Protein AF-A0A662FDH2-F1 (afdb_monomer)

Solvent-accessible surface area (backbone atoms only — not comparable to full-atom values): 4828 Å² total; per-residue (Å²): 131,87,72,74,43,64,37,94,82,81,64,50,76,42,54,65,92,77,40,56,62,36,91,62,44,59,35,59,29,34,93,88,76,68,44,33,66,82,74,47,55,58,69,55,39,32,52,53,50,54,53,50,62,73,77,49,93,64,59,68,70,59,49,52,52,53,54,53,31,43,74,75,54,58,86,47,58,134

Foldseek 3Di:
DQDWDADPPPRDIDRQVPFDADPWARATQDPVPRDDLVNDDLQVNLVVLVVCLVPDDDDPVQNVVSVVCSVVSDGGHD

pLDDT: mean 91.95, std 7.46, range [55.53, 97.94]

Structure (mmCIF, N/CA/C/O backbone):
data_AF-A0A662FDH2-F1
#
_entry.id   AF-A0A662FDH2-F1
#
loop_
_atom_site.group_PDB
_atom_site.id
_atom_site.type_symbol
_atom_site.label_atom_id
_atom_site.label_alt_id
_atom_site.label_comp_id
_atom_site.label_asym_id
_atom_site.label_entity_id
_atom_site.label_seq_id
_atom_site.pdbx_PDB_ins_code
_atom_site.Cartn_x
_atom_site.Cartn_y
_atom_site.Cartn_z
_atom_site.occupancy
_atom_site.B_iso_or_equiv
_atom_site.auth_seq_id
_atom_site.auth_comp_id
_atom_site.auth_asym_id
_atom_site.auth_atom_id
_atom_site.pdbx_PDB_model_num
ATOM 1 N N . MET A 1 1 ? 19.524 -8.763 -7.124 1.00 55.53 1 MET A N 1
ATOM 2 C CA . MET A 1 1 ? 19.132 -8.262 -5.789 1.00 55.53 1 MET A CA 1
ATOM 3 C C . MET A 1 1 ? 17.705 -8.713 -5.554 1.00 55.53 1 MET A C 1
ATOM 5 O O . MET A 1 1 ? 16.913 -8.579 -6.478 1.00 55.53 1 MET A O 1
ATOM 9 N N . ALA A 1 2 ? 17.403 -9.324 -4.409 1.00 73.50 2 ALA A N 1
ATOM 10 C CA . ALA A 1 2 ? 16.028 -9.692 -4.082 1.00 73.50 2 ALA A CA 1
ATOM 11 C C . ALA A 1 2 ? 15.227 -8.409 -3.815 1.00 73.50 2 ALA A C 1
ATOM 13 O O . ALA A 1 2 ? 15.702 -7.544 -3.080 1.00 73.50 2 ALA A O 1
ATOM 14 N N . VAL A 1 3 ? 14.061 -8.263 -4.445 1.00 80.56 3 VAL A N 1
ATOM 15 C CA . VAL A 1 3 ? 13.121 -7.194 -4.097 1.00 80.56 3 VAL A CA 1
ATOM 16 C C . VAL A 1 3 ? 12.360 -7.670 -2.870 1.00 80.56 3 VAL A C 1
ATOM 18 O O . VAL A 1 3 ? 11.749 -8.733 -2.906 1.00 80.56 3 VAL A O 1
ATOM 21 N N . VAL A 1 4 ? 12.426 -6.905 -1.787 1.00 91.69 4 VAL A N 1
ATOM 22 C CA . VAL A 1 4 ? 11.728 -7.206 -0.535 1.00 91.69 4 VAL A CA 1
ATOM 23 C C . VAL A 1 4 ? 10.820 -6.034 -0.215 1.00 91.69 4 VAL A C 1
ATOM 25 O O . VAL A 1 4 ? 11.255 -4.881 -0.270 1.00 91.69 4 VAL A O 1
ATOM 28 N N . TRP A 1 5 ? 9.552 -6.318 0.067 1.00 94.12 5 TRP A N 1
ATOM 29 C CA . TRP A 1 5 ? 8.590 -5.3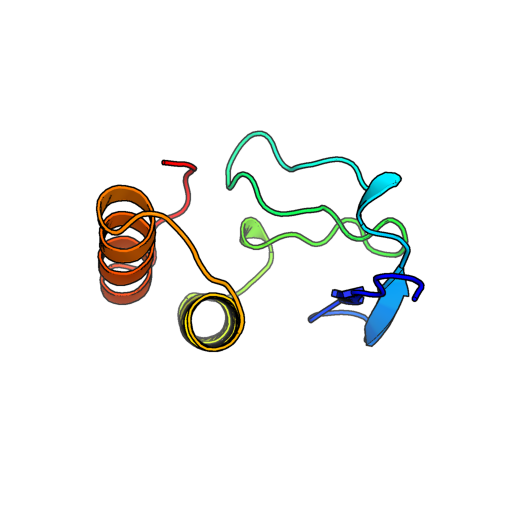25 0.540 1.00 94.12 5 TRP A CA 1
ATOM 30 C C . TRP A 1 5 ? 8.308 -5.550 2.021 1.00 94.12 5 TRP A C 1
ATOM 32 O O . TRP A 1 5 ? 8.331 -6.681 2.494 1.00 94.12 5 TRP A O 1
ATOM 42 N N . VAL A 1 6 ? 8.021 -4.468 2.741 1.00 95.50 6 VAL A N 1
ATOM 43 C CA . VAL A 1 6 ? 7.664 -4.499 4.164 1.00 95.50 6 VAL A CA 1
ATOM 44 C C . VAL A 1 6 ? 6.191 -4.133 4.294 1.00 95.50 6 VAL A C 1
ATOM 46 O O . VAL A 1 6 ? 5.744 -3.125 3.739 1.00 95.50 6 VAL A O 1
ATOM 49 N N . CYS A 1 7 ? 5.414 -4.935 5.022 1.00 95.94 7 CYS A N 1
ATOM 50 C CA . CYS A 1 7 ? 4.013 -4.615 5.275 1.00 95.94 7 CYS A CA 1
ATOM 51 C C . CYS A 1 7 ? 3.895 -3.372 6.168 1.00 95.94 7 CYS A C 1
ATOM 53 O O . CYS A 1 7 ? 4.375 -3.368 7.295 1.00 95.94 7 CYS A O 1
ATOM 55 N N . PHE A 1 8 ? 3.156 -2.353 5.732 1.00 94.06 8 PHE A N 1
ATOM 56 C CA . PHE A 1 8 ? 2.906 -1.142 6.527 1.00 94.06 8 PHE A CA 1
ATOM 57 C C . PHE A 1 8 ? 2.090 -1.384 7.814 1.00 94.06 8 PHE A C 1
ATOM 59 O O . PHE A 1 8 ? 1.989 -0.478 8.635 1.00 94.06 8 PHE A O 1
ATOM 66 N N . LYS A 1 9 ? 1.476 -2.567 7.986 1.00 95.38 9 LYS A N 1
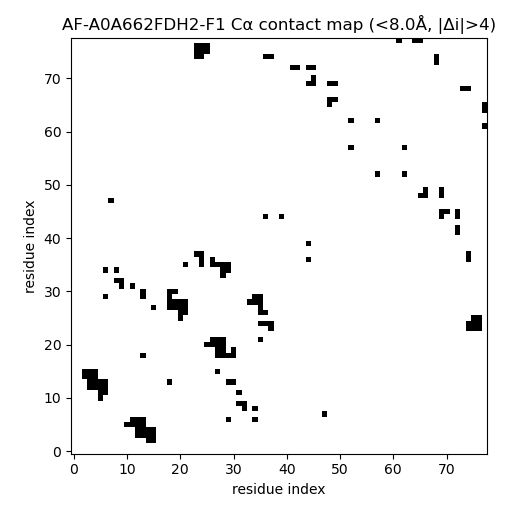ATOM 67 C CA . LYS A 1 9 ? 0.628 -2.894 9.144 1.00 95.38 9 LYS A CA 1
ATOM 68 C C . LYS A 1 9 ? 1.313 -3.815 10.149 1.00 95.38 9 LYS A C 1
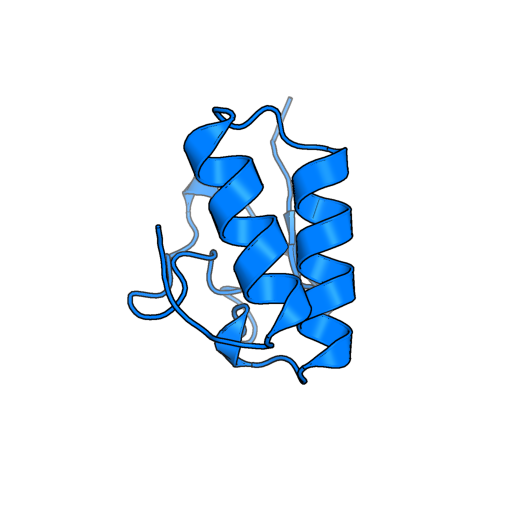ATOM 70 O O . LYS A 1 9 ? 1.328 -3.499 11.331 1.00 95.38 9 LYS A O 1
ATOM 75 N N . CYS A 1 10 ? 1.846 -4.951 9.697 1.00 97.06 10 CYS A N 1
ATOM 76 C CA . CYS A 1 10 ? 2.483 -5.933 10.582 1.00 97.06 10 CYS A CA 1
ATOM 77 C C . CYS A 1 10 ? 4.015 -5.920 10.526 1.00 97.06 10 CYS A C 1
ATOM 79 O O . CYS A 1 10 ? 4.632 -6.661 11.277 1.00 97.06 10 CYS A O 1
ATOM 81 N N . LEU A 1 11 ? 4.620 -5.093 9.663 1.00 96.75 11 LEU A N 1
ATOM 82 C CA . LEU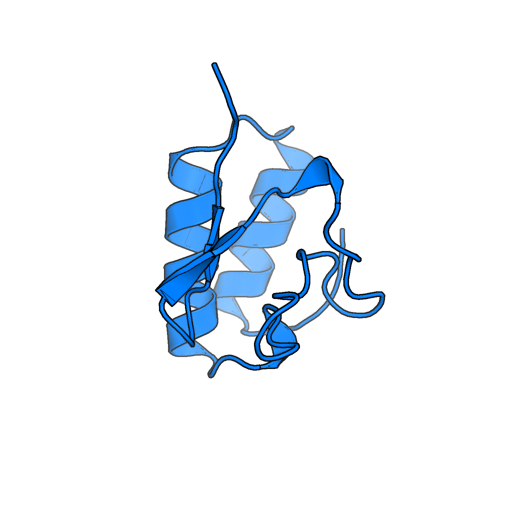 A 1 11 ? 6.073 -4.918 9.507 1.00 96.75 11 LEU A CA 1
ATOM 83 C C . LEU A 1 11 ? 6.857 -6.162 9.060 1.00 96.75 11 LEU A C 1
ATOM 85 O O . LEU A 1 11 ? 8.080 -6.114 8.999 1.00 96.75 11 LEU A O 1
ATOM 89 N N . GLU A 1 12 ? 6.171 -7.238 8.682 1.00 97.94 12 GLU A N 1
ATOM 90 C CA . GLU A 1 12 ? 6.808 -8.417 8.094 1.00 97.94 12 GLU A CA 1
ATOM 91 C C . GLU A 1 12 ? 7.315 -8.129 6.677 1.00 97.94 12 GLU A C 1
ATOM 93 O O . GLU A 1 12 ? 6.651 -7.451 5.878 1.00 97.94 12 GLU A O 1
ATOM 98 N N . GLU A 1 13 ? 8.483 -8.685 6.367 1.00 96.94 13 GLU A N 1
ATOM 99 C CA . GLU A 1 13 ? 9.075 -8.684 5.033 1.00 96.94 13 GLU A CA 1
ATOM 100 C C . GLU A 1 13 ? 8.463 -9.789 4.167 1.00 96.94 13 GLU A C 1
ATOM 102 O O . GLU A 1 13 ? 8.266 -10.914 4.621 1.00 96.94 13 GLU A O 1
ATOM 107 N N . PHE A 1 14 ? 8.182 -9.501 2.896 1.00 95.56 14 PHE A N 1
ATOM 108 C CA . PHE A 1 14 ? 7.684 -10.500 1.952 1.00 95.56 14 PHE A CA 1
ATOM 109 C C . PHE A 1 14 ? 8.190 -10.275 0.525 1.00 95.56 14 PHE A C 1
ATOM 111 O O . PHE A 1 14 ? 8.545 -9.165 0.122 1.00 95.56 14 PHE A O 1
ATOM 118 N N . ASP A 1 15 ? 8.203 -11.366 -0.244 1.00 93.50 15 ASP A N 1
ATOM 119 C CA . ASP A 1 15 ? 8.508 -11.361 -1.674 1.00 93.50 15 ASP A CA 1
ATOM 120 C C . ASP A 1 15 ? 7.277 -10.873 -2.459 1.00 93.50 15 ASP A C 1
ATOM 122 O O . ASP A 1 15 ? 6.264 -11.585 -2.515 1.00 93.50 15 ASP A O 1
ATOM 126 N N . PRO A 1 16 ? 7.330 -9.686 -3.086 1.00 89.44 16 PRO A N 1
ATOM 127 C CA . PRO A 1 16 ? 6.187 -9.137 -3.804 1.00 89.44 16 PRO A CA 1
ATOM 128 C C . PRO A 1 16 ? 5.825 -9.932 -5.060 1.00 89.44 16 PRO A C 1
ATOM 130 O O . PRO A 1 16 ? 4.695 -9.836 -5.527 1.00 89.44 16 PRO A O 1
ATOM 133 N N . HIS A 1 17 ? 6.738 -10.747 -5.601 1.00 90.56 17 HIS A N 1
ATOM 134 C CA . HIS A 1 17 ? 6.451 -11.592 -6.763 1.00 90.56 17 HIS A CA 1
ATOM 135 C C . HIS A 1 17 ? 5.594 -12.814 -6.417 1.00 90.56 17 HIS A C 1
ATOM 137 O O . HIS A 1 17 ? 5.061 -13.459 -7.318 1.00 90.56 17 HIS A O 1
ATOM 143 N N . LYS A 1 18 ? 5.462 -13.137 -5.126 1.00 91.06 18 LYS A N 1
ATOM 144 C CA . LYS A 1 18 ? 4.621 -14.231 -4.618 1.00 91.06 18 LYS A CA 1
ATOM 145 C C . LYS A 1 18 ? 3.368 -13.731 -3.905 1.00 91.06 18 LYS A C 1
ATOM 147 O O . LYS A 1 18 ? 2.579 -14.546 -3.437 1.00 91.06 18 LYS A O 1
ATOM 152 N N . ALA A 1 19 ? 3.206 -12.416 -3.787 1.00 94.31 19 ALA A N 1
ATOM 153 C CA . ALA A 1 19 ? 2.048 -11.822 -3.147 1.00 94.31 19 ALA A CA 1
ATOM 154 C C . ALA A 1 19 ? 0.856 -11.784 -4.110 1.00 94.31 19 ALA A C 1
ATOM 156 O O . ALA A 1 19 ? 0.993 -11.457 -5.290 1.00 94.31 19 ALA A O 1
ATOM 157 N N . GLU A 1 20 ? -0.330 -12.074 -3.585 1.00 96.81 20 GLU A N 1
ATOM 158 C CA . GLU A 1 20 ? -1.578 -11.781 -4.282 1.00 96.81 20 GLU A CA 1
ATOM 159 C C . GLU A 1 20 ? -1.830 -10.269 -4.293 1.00 96.81 20 GLU A C 1
ATOM 161 O O . GLU A 1 20 ? -1.446 -9.547 -3.370 1.00 96.81 20 GLU A O 1
ATOM 166 N N . PHE A 1 21 ? -2.514 -9.776 -5.323 1.00 96.06 21 PHE A N 1
ATOM 167 C CA . PHE A 1 21 ? -2.900 -8.371 -5.423 1.00 96.06 21 PHE A CA 1
ATOM 168 C C . PHE A 1 21 ? -4.382 -8.209 -5.105 1.00 96.06 21 PHE A C 1
ATOM 170 O O . PHE A 1 21 ? -5.207 -9.049 -5.448 1.00 96.06 21 PHE A O 1
ATOM 177 N N . CYS A 1 22 ? -4.731 -7.125 -4.418 1.00 96.50 22 CYS A N 1
ATOM 178 C CA . CYS A 1 22 ? -6.118 -6.832 -4.088 1.00 96.50 22 CYS A CA 1
ATOM 179 C C . CYS A 1 22 ? -6.897 -6.387 -5.332 1.00 96.50 22 CYS A C 1
ATOM 181 O O . CYS A 1 22 ? -6.520 -5.407 -5.970 1.00 96.50 22 CYS A O 1
ATOM 183 N N . ASP A 1 23 ? -8.033 -7.026 -5.610 1.00 95.38 23 ASP A N 1
ATOM 184 C CA . ASP A 1 23 ? -8.895 -6.666 -6.746 1.00 95.38 23 ASP A CA 1
ATOM 185 C C . ASP A 1 23 ? -9.542 -5.276 -6.612 1.00 95.38 23 ASP A C 1
ATOM 187 O O . ASP A 1 23 ? -9.919 -4.665 -7.608 1.00 95.38 23 ASP A O 1
ATOM 191 N N . THR A 1 24 ? -9.645 -4.746 -5.389 1.00 94.38 24 THR A N 1
ATOM 192 C CA . THR A 1 24 ? -10.246 -3.432 -5.123 1.00 94.38 24 THR A CA 1
ATOM 193 C C . THR A 1 24 ? -9.253 -2.290 -5.315 1.00 94.38 24 THR A C 1
ATOM 195 O O . THR A 1 24 ? -9.565 -1.313 -5.991 1.00 94.38 24 THR A O 1
ATOM 198 N N . CYS A 1 25 ? -8.067 -2.367 -4.696 1.00 94.81 25 CYS A N 1
ATOM 199 C CA . CYS A 1 25 ? -7.088 -1.271 -4.722 1.00 94.81 25 CYS A CA 1
ATOM 200 C C . CYS A 1 25 ? -5.859 -1.535 -5.597 1.00 94.81 25 CYS A C 1
ATOM 202 O O . CYS A 1 25 ? -5.057 -0.636 -5.813 1.00 94.81 25 CYS A O 1
ATOM 204 N N . GLY A 1 26 ? -5.654 -2.764 -6.065 1.00 93.56 26 GLY A N 1
ATOM 205 C CA . GLY A 1 26 ? -4.503 -3.132 -6.886 1.00 93.56 26 GLY A CA 1
ATOM 206 C C . GLY A 1 26 ? -3.161 -3.203 -6.152 1.00 93.56 26 GLY A C 1
ATOM 207 O O . GLY A 1 26 ? -2.156 -3.450 -6.807 1.00 93.56 26 GLY A O 1
ATOM 208 N N . TRP A 1 27 ? -3.105 -3.002 -4.829 1.00 94.62 27 TRP A N 1
ATOM 209 C CA . TRP A 1 27 ? -1.875 -3.159 -4.037 1.00 94.62 27 TRP A CA 1
ATOM 210 C C . TRP A 1 27 ? -1.692 -4.613 -3.592 1.00 94.62 27 TRP A C 1
ATOM 212 O O . TRP A 1 27 ? -2.677 -5.334 -3.412 1.00 94.62 27 TRP A O 1
ATOM 222 N N . ALA A 1 28 ? -0.441 -5.034 -3.381 1.00 95.56 28 ALA A N 1
ATOM 223 C CA . ALA A 1 28 ? -0.146 -6.360 -2.844 1.00 95.56 28 ALA A CA 1
ATOM 224 C C . ALA A 1 28 ? -0.787 -6.546 -1.462 1.00 95.56 28 ALA A C 1
ATOM 226 O O . ALA A 1 28 ? -0.749 -5.649 -0.611 1.00 95.56 28 ALA A O 1
ATOM 227 N N . LYS A 1 29 ? -1.368 -7.724 -1.247 1.00 97.50 29 LYS A N 1
ATOM 228 C CA . LYS A 1 29 ? -1.840 -8.181 0.055 1.00 97.50 29 LYS A CA 1
ATOM 229 C C . LYS A 1 29 ? -0.674 -8.786 0.822 1.00 97.50 29 LYS A C 1
ATOM 231 O O . LYS A 1 29 ? 0.087 -9.592 0.288 1.00 97.50 29 LYS A O 1
ATOM 236 N N . CYS A 1 30 ? -0.537 -8.406 2.086 1.00 97.00 30 CYS A N 1
ATOM 237 C CA . CYS A 1 30 ? 0.442 -9.026 2.965 1.00 97.00 30 CYS A CA 1
ATOM 238 C C . CYS A 1 30 ? 0.069 -10.499 3.209 1.00 97.00 30 CYS A C 1
ATOM 240 O O . CYS A 1 30 ? -1.022 -10.751 3.719 1.00 97.00 30 CYS A O 1
ATOM 242 N N . PRO A 1 31 ? 0.964 -11.471 2.957 1.00 97.19 31 PRO A N 1
ATOM 243 C CA . PRO A 1 31 ? 0.647 -12.887 3.156 1.00 97.19 31 PRO A CA 1
ATOM 244 C C . PRO A 1 31 ? 0.514 -13.283 4.638 1.00 97.19 31 PRO A C 1
ATOM 246 O O . PRO A 1 31 ? 0.020 -14.364 4.937 1.00 97.19 31 PRO A O 1
ATOM 249 N N . TYR A 1 32 ? 0.942 -12.422 5.569 1.00 97.56 32 TYR A N 1
ATOM 250 C CA . TYR A 1 32 ? 0.923 -12.696 7.011 1.00 97.56 32 TYR A CA 1
ATOM 251 C C . TYR A 1 32 ? -0.297 -12.115 7.734 1.00 97.56 32 TYR A C 1
ATOM 253 O O . TYR A 1 32 ? -0.720 -12.660 8.750 1.00 97.56 32 TYR A O 1
ATOM 261 N N . CYS A 1 33 ? -0.860 -11.005 7.243 1.00 97.44 33 CYS A N 1
ATOM 262 C CA . CYS A 1 33 ? -1.988 -10.327 7.896 1.00 97.44 33 CYS A CA 1
ATOM 263 C C . CYS A 1 33 ? -3.131 -9.923 6.951 1.00 97.44 33 CYS A C 1
ATOM 265 O O . CYS A 1 33 ? -4.059 -9.245 7.389 1.00 97.44 33 CYS A O 1
ATOM 267 N N . ASP A 1 34 ? -3.046 -10.292 5.668 1.00 96.69 34 ASP A N 1
ATOM 268 C CA . ASP A 1 34 ? -4.009 -9.998 4.590 1.00 96.69 34 ASP A CA 1
ATOM 269 C C . ASP A 1 34 ? -4.285 -8.497 4.351 1.00 96.69 34 ASP A C 1
ATOM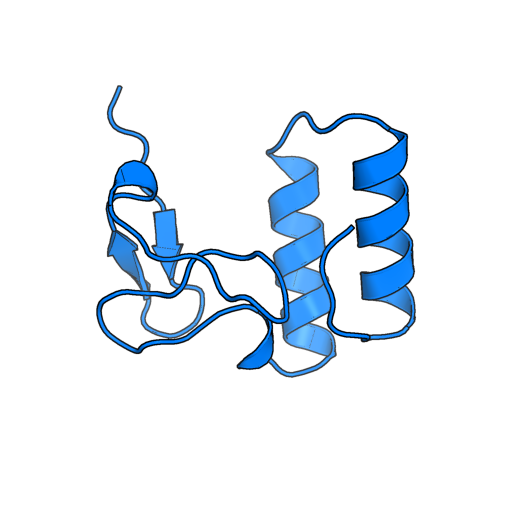 271 O O . ASP A 1 34 ? -5.188 -8.097 3.615 1.00 96.69 34 ASP A O 1
ATOM 275 N N . ALA A 1 35 ? -3.480 -7.617 4.955 1.00 97.19 35 ALA A N 1
ATOM 276 C CA . ALA A 1 35 ? -3.635 -6.181 4.792 1.00 97.19 35 ALA A CA 1
ATOM 277 C C . ALA A 1 35 ? -3.181 -5.721 3.401 1.00 97.19 35 ALA A C 1
ATOM 279 O O . ALA A 1 35 ? -2.127 -6.120 2.904 1.00 97.19 35 ALA A O 1
ATOM 280 N N . CYS A 1 36 ? -3.950 -4.807 2.817 1.00 96.62 36 CYS A N 1
ATOM 281 C CA . CYS A 1 36 ? -3.605 -4.041 1.618 1.00 96.62 36 CYS A CA 1
ATOM 282 C C . CYS A 1 36 ? -3.983 -2.568 1.842 1.00 96.62 36 CYS A C 1
ATOM 284 O O . CYS A 1 36 ? -4.392 -2.198 2.946 1.00 96.62 36 CYS A O 1
ATOM 286 N N . LEU A 1 37 ? -3.860 -1.713 0.821 1.00 95.44 37 LEU A N 1
ATOM 287 C CA . LEU A 1 37 ? -4.183 -0.287 0.953 1.00 95.44 37 LEU A CA 1
ATOM 288 C C . LEU A 1 37 ? -5.585 -0.056 1.555 1.00 95.44 37 LEU A C 1
ATOM 290 O O . LEU A 1 37 ? -5.749 0.842 2.373 1.00 95.44 37 LEU A O 1
ATOM 294 N N . CYS A 1 38 ? -6.570 -0.906 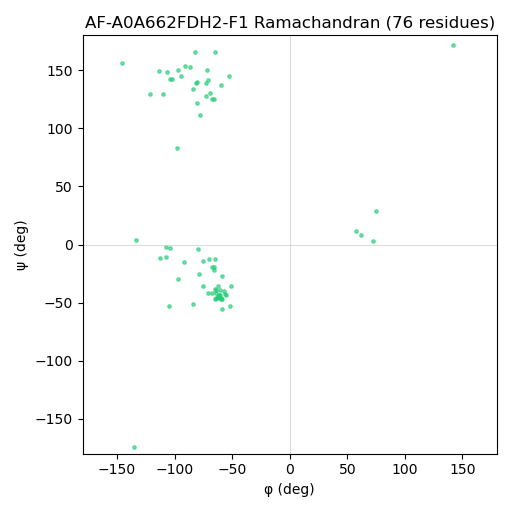1.231 1.00 95.19 38 CYS A N 1
ATOM 295 C CA . CYS A 1 38 ? -7.940 -0.811 1.753 1.00 95.19 38 CYS A CA 1
ATOM 296 C C . CYS A 1 38 ? -8.016 -0.886 3.288 1.00 95.19 38 CYS A C 1
ATOM 298 O O . CYS A 1 38 ? -8.945 -0.345 3.882 1.00 95.19 38 CYS A O 1
ATOM 300 N N . SER A 1 39 ? -7.053 -1.551 3.931 1.00 95.44 39 SER A N 1
ATOM 301 C CA . SER A 1 39 ? -7.014 -1.774 5.380 1.00 95.44 39 SER A CA 1
ATOM 302 C C . SER A 1 39 ? -6.513 -0.569 6.183 1.00 95.44 39 SER A C 1
ATOM 304 O O . SER A 1 39 ? -6.462 -0.655 7.412 1.00 95.44 39 SER A O 1
ATOM 306 N N . LEU A 1 40 ? -6.101 0.505 5.506 1.00 93.75 40 LEU A N 1
ATOM 307 C CA . LEU A 1 40 ? -5.559 1.723 6.100 1.00 93.75 40 LEU A CA 1
ATOM 308 C C . LEU A 1 40 ? -6.625 2.816 6.246 1.00 93.75 40 LEU A C 1
ATOM 310 O O . LEU A 1 40 ? -7.545 2.936 5.431 1.00 93.75 40 LEU A O 1
ATOM 314 N N . SER A 1 41 ? -6.466 3.666 7.257 1.00 94.12 41 SER A N 1
ATOM 315 C CA . SER A 1 41 ? -7.207 4.923 7.365 1.00 94.12 41 SER A CA 1
ATOM 316 C C . SER A 1 41 ? -6.840 5.883 6.228 1.00 94.12 41 SER A C 1
ATOM 318 O O . SER A 1 41 ? -5.837 5.721 5.531 1.00 94.12 41 SER A O 1
ATOM 320 N N . ARG A 1 42 ? -7.647 6.932 6.038 1.00 92.25 42 ARG A N 1
ATOM 321 C CA . ARG A 1 42 ? -7.414 7.928 4.983 1.00 92.25 42 ARG A CA 1
ATOM 322 C C . ARG A 1 42 ? -6.022 8.562 5.064 1.00 92.25 42 ARG A C 1
ATOM 324 O O . ARG A 1 42 ? -5.380 8.724 4.029 1.00 92.25 42 ARG A O 1
ATOM 331 N N . ASP A 1 43 ? -5.560 8.914 6.259 1.00 94.38 43 ASP A N 1
ATOM 332 C CA . ASP A 1 43 ? -4.265 9.579 6.423 1.00 94.38 43 ASP A CA 1
ATOM 333 C C . ASP A 1 43 ? -3.094 8.600 6.259 1.00 94.38 43 ASP A C 1
ATOM 335 O O . ASP A 1 43 ? -2.103 8.936 5.612 1.00 94.38 43 ASP A O 1
ATOM 339 N N . GLU A 1 44 ? -3.238 7.352 6.711 1.00 95.06 44 GLU 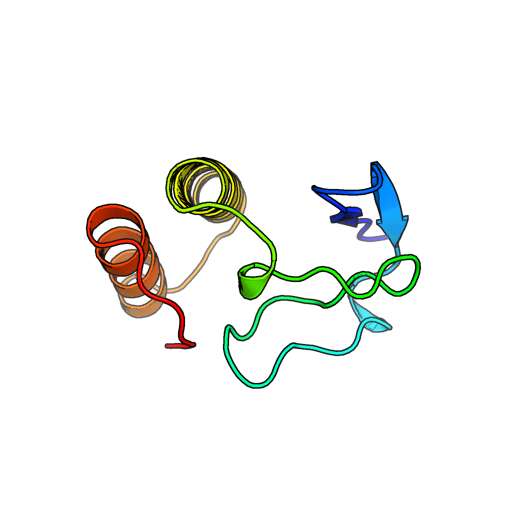A N 1
ATOM 340 C CA . GLU A 1 44 ? -2.244 6.298 6.461 1.00 95.06 44 GLU A CA 1
ATOM 341 C C . GLU A 1 44 ? -2.116 5.978 4.963 1.00 95.06 44 GLU A C 1
ATOM 343 O O . GLU A 1 44 ? -0.999 5.876 4.452 1.00 95.06 44 GLU A O 1
ATOM 348 N N . LYS A 1 45 ? -3.236 5.905 4.224 1.00 94.25 45 LYS A N 1
ATOM 349 C CA . LYS A 1 45 ? -3.225 5.738 2.757 1.00 94.25 45 LYS A CA 1
ATOM 350 C C . LYS A 1 45 ? -2.423 6.846 2.076 1.00 94.25 45 LYS A C 1
ATOM 352 O O . LYS A 1 45 ? -1.641 6.566 1.171 1.00 94.25 45 LYS A O 1
ATOM 357 N N . ARG A 1 46 ? -2.584 8.100 2.517 1.00 95.19 46 ARG A N 1
ATOM 358 C CA . ARG A 1 46 ? -1.846 9.251 1.963 1.00 95.19 46 ARG A CA 1
ATOM 359 C C . ARG A 1 46 ? -0.344 9.095 2.135 1.00 95.19 46 ARG A C 1
ATOM 361 O O . ARG A 1 46 ? 0.391 9.316 1.175 1.00 95.19 46 ARG A O 1
ATOM 368 N N . VAL A 1 47 ? 0.096 8.692 3.325 1.00 95.44 47 VAL A N 1
ATOM 369 C CA . VAL A 1 47 ? 1.517 8.458 3.615 1.00 95.44 47 VAL A CA 1
ATOM 370 C C . VAL A 1 47 ? 2.056 7.298 2.777 1.00 95.44 47 VAL A C 1
ATOM 372 O O . VAL A 1 47 ? 3.090 7.453 2.130 1.00 95.44 47 VAL A O 1
ATOM 375 N N . ALA A 1 48 ? 1.338 6.171 2.721 1.00 94.75 48 ALA A N 1
ATOM 376 C CA . ALA A 1 48 ? 1.747 5.002 1.946 1.00 94.75 48 ALA A CA 1
ATOM 377 C C . ALA A 1 48 ? 1.886 5.320 0.447 1.00 94.75 48 ALA A C 1
ATOM 379 O O . ALA A 1 48 ? 2.908 4.993 -0.156 1.00 94.75 48 ALA A O 1
ATOM 380 N N . ILE A 1 49 ? 0.903 6.011 -0.146 1.00 95.19 49 ILE A N 1
ATOM 381 C CA . ILE A 1 49 ? 0.943 6.420 -1.558 1.00 95.19 49 ILE A CA 1
ATOM 382 C C . ILE A 1 49 ? 2.097 7.401 -1.807 1.00 95.19 49 ILE A C 1
ATOM 384 O O . ILE A 1 49 ? 2.843 7.228 -2.768 1.00 95.19 49 ILE A O 1
ATOM 388 N N . ALA A 1 50 ? 2.281 8.411 -0.949 1.00 95.69 50 ALA A N 1
ATOM 389 C CA . ALA A 1 50 ? 3.366 9.383 -1.103 1.00 95.69 50 ALA A CA 1
ATOM 390 C C . ALA A 1 50 ? 4.749 8.716 -1.059 1.00 95.69 50 ALA A C 1
ATOM 392 O O . ALA A 1 50 ? 5.601 9.004 -1.902 1.00 95.69 50 ALA A O 1
ATOM 393 N N . MET A 1 51 ? 4.949 7.789 -0.117 1.00 95.06 51 MET A N 1
ATOM 394 C CA . MET A 1 51 ? 6.148 6.958 -0.042 1.00 95.06 51 MET A CA 1
ATOM 395 C C . MET A 1 51 ? 6.331 6.146 -1.325 1.00 95.06 51 MET A C 1
ATOM 397 O O . MET A 1 51 ? 7.355 6.288 -1.981 1.00 95.06 51 MET A O 1
ATOM 401 N N . TYR A 1 52 ? 5.329 5.365 -1.732 1.00 93.19 52 TYR A N 1
ATOM 402 C CA . TYR A 1 52 ? 5.390 4.537 -2.939 1.00 93.19 52 TYR A CA 1
ATOM 403 C C . TYR A 1 52 ? 5.806 5.350 -4.176 1.00 93.19 52 TYR A C 1
ATOM 405 O O . TYR A 1 52 ? 6.832 5.058 -4.790 1.00 93.19 52 TYR A O 1
ATOM 413 N N . LEU A 1 53 ? 5.114 6.459 -4.456 1.00 94.50 53 LEU A N 1
ATOM 414 C CA . LEU A 1 53 ? 5.393 7.326 -5.608 1.00 94.50 53 LEU A CA 1
ATOM 415 C C . LEU A 1 53 ? 6.757 8.035 -5.562 1.00 94.50 53 LEU A C 1
ATOM 417 O O . LEU A 1 53 ? 7.220 8.513 -6.600 1.00 94.50 53 LEU A O 1
ATOM 421 N N . SER A 1 54 ? 7.379 8.139 -4.384 1.00 94.69 54 SER A N 1
ATOM 422 C CA . SER A 1 54 ? 8.716 8.728 -4.228 1.00 94.69 54 SER A CA 1
ATOM 423 C C . SER A 1 54 ? 9.830 7.763 -4.633 1.00 94.69 54 SER A C 1
ATOM 425 O O . SER A 1 54 ? 10.905 8.210 -5.022 1.00 94.69 54 SER A O 1
ATOM 427 N N . TYR A 1 55 ? 9.573 6.453 -4.562 1.00 90.31 55 TYR A N 1
ATOM 428 C CA . TYR A 1 55 ? 10.566 5.411 -4.843 1.00 90.31 55 TYR A CA 1
ATOM 429 C C . TYR A 1 55 ? 10.263 4.599 -6.107 1.00 90.31 55 TYR A C 1
ATOM 431 O O . TYR A 1 55 ? 11.132 3.866 -6.578 1.00 90.31 55 TYR A O 1
ATOM 439 N N . THR A 1 56 ? 9.068 4.729 -6.690 1.00 88.81 56 THR A N 1
ATOM 440 C CA . THR A 1 56 ? 8.711 4.066 -7.951 1.00 88.81 56 THR A CA 1
ATOM 441 C C . THR A 1 56 ? 8.754 4.996 -9.152 1.00 88.81 56 THR A C 1
ATOM 443 O O . THR A 1 56 ? 8.295 6.136 -9.089 1.00 88.81 56 THR A O 1
ATOM 446 N N . ASN A 1 57 ? 9.208 4.460 -10.284 1.00 92.12 57 ASN A N 1
ATOM 447 C CA . ASN A 1 57 ? 9.157 5.138 -11.573 1.00 92.12 57 ASN A CA 1
ATOM 448 C C . ASN A 1 57 ? 7.931 4.666 -12.374 1.00 92.12 57 ASN A C 1
ATOM 450 O O . ASN A 1 57 ? 8.029 3.738 -13.175 1.00 92.12 57 ASN A O 1
ATOM 454 N N . LEU A 1 58 ? 6.770 5.260 -12.094 1.00 90.31 58 LEU A N 1
ATOM 455 C CA . LEU A 1 58 ? 5.519 4.985 -12.809 1.00 90.31 58 LEU A CA 1
ATOM 456 C C . LEU A 1 58 ? 5.337 5.928 -14.007 1.00 90.31 58 LEU A C 1
ATOM 458 O O . LEU A 1 58 ? 5.807 7.067 -13.946 1.00 90.31 58 LEU A O 1
ATOM 462 N N . PRO A 1 59 ? 4.596 5.509 -15.049 1.00 95.19 59 PRO A N 1
ATOM 463 C CA . PRO A 1 59 ? 4.098 6.414 -16.079 1.00 95.19 59 PRO A CA 1
ATOM 464 C C . PRO A 1 59 ? 3.332 7.605 -15.482 1.00 95.19 59 PRO A C 1
ATOM 466 O O . PRO A 1 59 ? 2.610 7.460 -14.492 1.00 95.19 59 PRO A O 1
ATOM 469 N N . ASP A 1 60 ? 3.450 8.782 -16.103 1.00 94.06 60 ASP A N 1
ATOM 470 C CA . ASP A 1 60 ? 2.879 10.027 -15.568 1.00 94.06 60 ASP A CA 1
ATOM 471 C C . ASP A 1 60 ? 1.367 9.942 -15.330 1.00 94.06 60 ASP A C 1
ATOM 473 O O . ASP A 1 60 ? 0.874 10.422 -14.310 1.00 94.06 60 ASP A O 1
ATOM 477 N N . ASN A 1 61 ? 0.621 9.295 -16.227 1.00 94.38 61 ASN A N 1
ATOM 478 C CA . ASN A 1 61 ? -0.825 9.115 -16.084 1.00 94.38 61 ASN A CA 1
ATOM 479 C C . ASN A 1 61 ? -1.184 8.313 -14.822 1.00 94.38 61 ASN A C 1
ATOM 481 O O . ASN A 1 61 ? -2.090 8.699 -14.083 1.00 94.38 61 ASN A O 1
ATOM 485 N N . GLU A 1 62 ? -0.450 7.236 -14.545 1.00 94.00 62 GLU A N 1
ATOM 486 C CA . GLU A 1 62 ? -0.672 6.394 -13.370 1.00 94.00 62 GLU A CA 1
ATOM 487 C C . GLU A 1 62 ? -0.260 7.115 -12.081 1.00 94.00 62 GLU A C 1
ATOM 489 O O . GLU A 1 62 ? -0.989 7.111 -11.085 1.00 94.00 62 GLU A O 1
ATOM 494 N N . LYS A 1 63 ? 0.875 7.822 -12.118 1.00 94.50 63 LYS A N 1
ATOM 495 C CA . LYS A 1 63 ? 1.340 8.647 -11.000 1.00 94.50 63 LYS A CA 1
ATOM 496 C C . LYS A 1 63 ? 0.325 9.733 -10.636 1.00 94.50 63 LYS A C 1
ATOM 498 O O . LYS A 1 63 ? 0.022 9.909 -9.456 1.00 94.50 63 LYS A O 1
ATOM 503 N N . GLN A 1 64 ? -0.220 10.445 -11.626 1.00 94.69 64 GLN A N 1
ATOM 504 C CA . GLN A 1 64 ? -1.231 11.481 -11.390 1.00 94.69 64 GLN A CA 1
ATOM 505 C C . GLN A 1 64 ? -2.525 10.903 -10.816 1.00 94.69 64 GLN A C 1
ATOM 507 O O . GLN A 1 64 ? -3.097 11.482 -9.892 1.00 94.69 64 GLN A O 1
ATOM 512 N N . TRP A 1 65 ? -2.951 9.733 -11.293 1.00 94.19 65 TRP A N 1
ATOM 513 C CA . TRP A 1 65 ? -4.117 9.047 -10.747 1.00 94.19 65 TRP A CA 1
ATOM 514 C C . TRP A 1 65 ? -3.955 8.746 -9.246 1.00 94.19 65 TRP A C 1
ATOM 516 O O . TRP A 1 65 ? -4.835 9.079 -8.446 1.00 94.19 65 TRP A O 1
ATOM 526 N N . TRP A 1 66 ? -2.799 8.204 -8.836 1.00 94.81 66 TRP A N 1
ATOM 527 C CA . TRP A 1 66 ? -2.516 7.913 -7.424 1.00 94.81 66 TRP A CA 1
ATOM 528 C C . TRP A 1 66 ? -2.452 9.182 -6.564 1.00 94.81 66 TRP A C 1
ATOM 530 O O . TRP A 1 66 ? -2.958 9.189 -5.438 1.00 94.81 66 TRP A O 1
ATOM 540 N N . LEU A 1 67 ? -1.889 10.273 -7.096 1.00 94.25 67 LEU A N 1
ATOM 541 C CA . LEU A 1 67 ? -1.862 11.570 -6.413 1.00 94.25 67 LEU A CA 1
ATOM 542 C C . LEU A 1 67 ? -3.272 12.121 -6.161 1.00 94.25 67 LEU A C 1
ATOM 544 O O . LEU A 1 67 ? -3.555 12.592 -5.058 1.00 94.25 67 LEU A O 1
ATOM 548 N N . GLU A 1 68 ? -4.164 12.051 -7.148 1.00 93.38 68 GLU A N 1
ATOM 549 C CA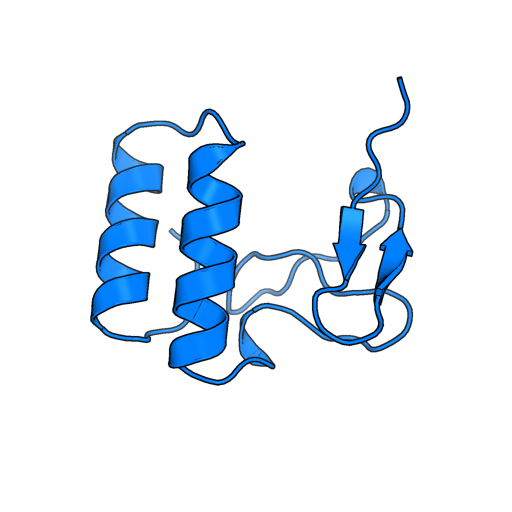 . GLU A 1 68 ? -5.558 12.487 -7.003 1.00 93.38 68 GLU A CA 1
ATOM 550 C C . GLU A 1 68 ? -6.299 11.650 -5.951 1.00 93.38 68 GLU A C 1
ATOM 552 O O . GLU A 1 68 ? -6.920 12.198 -5.033 1.00 93.38 68 GLU A O 1
ATOM 557 N N . LYS A 1 69 ? -6.155 10.321 -6.001 1.00 88.88 69 LYS A N 1
ATOM 558 C CA . LYS A 1 69 ? -6.765 9.409 -5.022 1.00 88.88 69 LYS A CA 1
ATOM 559 C C . LYS A 1 69 ? -6.283 9.656 -3.600 1.00 88.88 69 LYS A C 1
ATOM 561 O O . LYS A 1 69 ? -7.106 9.664 -2.683 1.00 88.88 69 LYS A O 1
ATOM 566 N N . ALA A 1 70 ? -4.998 9.956 -3.410 1.00 91.75 70 ALA A N 1
ATOM 567 C CA . ALA A 1 70 ? -4.467 10.340 -2.106 1.00 91.75 70 ALA A CA 1
ATOM 568 C C . ALA A 1 70 ? -5.109 11.637 -1.569 1.00 91.75 70 ALA A C 1
ATOM 570 O O . ALA A 1 70 ? -5.361 11.753 -0.370 1.00 91.75 70 ALA A O 1
ATOM 571 N N . LYS A 1 71 ? -5.431 12.624 -2.416 1.00 91.12 71 LYS A N 1
ATOM 572 C CA . LYS A 1 71 ? -6.088 13.868 -1.960 1.00 91.12 71 LYS A CA 1
ATOM 573 C C . LYS A 1 71 ? -7.517 13.616 -1.469 1.00 91.12 71 LYS A C 1
ATOM 575 O O . LYS A 1 71 ? -7.913 14.149 -0.427 1.00 91.12 71 LYS A O 1
ATOM 580 N N . VAL A 1 72 ? -8.278 12.784 -2.181 1.00 86.62 72 VAL A N 1
ATOM 581 C CA . VAL A 1 72 ? -9.700 12.534 -1.880 1.00 86.62 72 VAL A CA 1
ATOM 582 C C . VAL A 1 72 ? -9.934 11.349 -0.936 1.00 86.62 72 VAL A C 1
ATOM 584 O O . VAL A 1 72 ? -10.993 11.266 -0.324 1.00 86.62 72 VAL A O 1
ATOM 587 N N . GLY A 1 73 ? -8.936 10.484 -0.729 1.00 78.06 73 GLY A N 1
ATOM 588 C CA . GLY A 1 73 ? -9.018 9.327 0.170 1.00 78.06 73 GLY A CA 1
ATOM 589 C C . GLY A 1 73 ? -9.839 8.163 -0.386 1.00 78.06 73 GLY A C 1
ATOM 590 O O . GLY A 1 73 ? -10.453 7.438 0.391 1.00 78.06 73 GLY A O 1
ATOM 591 N N . ALA A 1 74 ? -9.890 8.012 -1.710 1.00 74.38 74 ALA A N 1
ATOM 592 C CA . ALA A 1 74 ? -10.686 6.979 -2.364 1.00 74.38 74 ALA A CA 1
ATOM 593 C C . ALA A 1 74 ? -9.860 5.723 -2.668 1.00 74.38 74 ALA A C 1
ATOM 595 O O . ALA A 1 74 ? -8.694 5.815 -3.049 1.00 74.38 74 ALA A O 1
ATOM 596 N N . ASP A 1 75 ? -10.509 4.566 -2.568 1.00 76.94 75 ASP A N 1
ATOM 597 C CA . ASP A 1 75 ? -9.967 3.285 -3.016 1.00 76.94 75 ASP A CA 1
ATOM 598 C C . ASP A 1 75 ? -10.166 3.094 -4.535 1.00 76.94 75 ASP A C 1
ATOM 600 O O . ASP A 1 75 ? -10.903 3.845 -5.196 1.00 76.94 75 ASP A O 1
ATOM 604 N N . GLY A 1 76 ? -9.458 2.118 -5.102 1.00 77.06 76 GLY A N 1
ATOM 605 C CA . GLY A 1 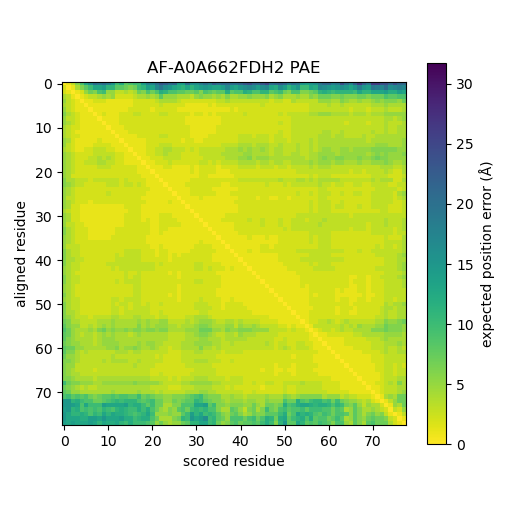76 ? -9.505 1.769 -6.524 1.00 77.06 76 GLY A CA 1
ATOM 606 C C . GLY A 1 76 ? -8.134 1.396 -7.085 1.00 77.06 76 GLY A C 1
ATOM 607 O O . GLY A 1 76 ? -7.117 1.616 -6.427 1.00 77.06 76 GLY A O 1
ATOM 608 N N . LYS A 1 77 ? -8.115 0.899 -8.320 1.00 76.88 77 LYS A N 1
ATOM 609 C CA . LYS A 1 77 ? -6.927 0.761 -9.172 1.00 76.88 77 LYS A CA 1
ATOM 610 C C . LYS A 1 77 ? -7.067 1.714 -10.383 1.00 76.88 77 LYS A C 1
ATOM 612 O O . LYS A 1 77 ? -8.215 1.985 -10.753 1.00 76.88 77 LYS A O 1
ATOM 617 N N . PRO A 1 78 ? -5.964 2.245 -10.951 1.00 67.56 78 PRO A N 1
ATOM 618 C CA . PRO A 1 78 ? -5.974 2.937 -12.242 1.00 67.56 78 PRO A CA 1
ATOM 619 C C . PRO A 1 78 ? -6.619 2.122 -13.367 1.00 67.56 78 PRO A C 1
ATOM 621 O O . PRO A 1 78 ? -6.463 0.876 -13.360 1.00 67.56 78 PRO A O 1
#

Secondary structure (DSSP, 8-state):
----EE-TTT--EE-GGGPPBPTTT-PBPPTTT---GGGS-HHHHHHHHHHHHHH----HHHHHHHHHHHHHT-----

Radius of gyration: 12.18 Å; Cα contacts (8 Å, |Δi|>4): 88; chains: 1; bounding box: 30×28×27 Å

Mean predicted aligned error: 3.41 Å

Nearest PDB structures (foldseek):
  7xnj-assembly1_A  TM=7.607E-01  e=9.903E+00  Pseudomonas aeruginosa PAO1
  5jm4-assembly1_B  TM=7.248E-01  e=8.094E+00  Homo sapiens

Sequence (78 aa):
MAVVWVCFKCLEEFDPHKAEFCDTCGWAKCPYCDACLCSLSRDEKRVAIAMYLSYTNLPDNEKQWWLEKAKVGADGKP